Protein AF-A0A8S9SC08-F1 (afdb_monomer_lite)

pLDDT: mean 71.09, std 11.72, range [51.78, 87.94]

Secondary structure (DSSP, 8-state):
---EEEE---T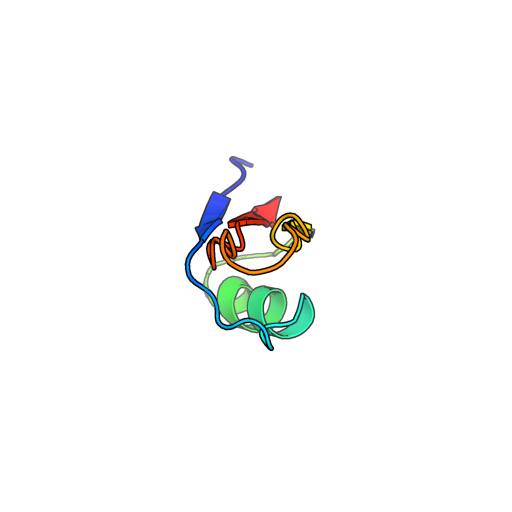T--HHHHHHHHTTTS----EEEEPPP-PPTT------EEEE-

Sequence (53 aa):
MKPVFCGNFEYDAREGDLERLFRKYGRVERVDMKAGKQVPPPLFFPSSSFHVI

Foldseek 3Di:
DDKDKDKDDDLPDDQVNVCVVCVVVHHFPGKAWDRQPPDPPPPRDRIIMMITD

Structure (mmCIF, N/CA/C/O backbone):
data_AF-A0A8S9SC08-F1
#
_entry.id   AF-A0A8S9SC08-F1
#
loop_
_atom_site.group_PDB
_atom_site.id
_atom_site.type_symbol
_atom_site.label_atom_id
_atom_site.label_alt_id
_atom_site.label_comp_id
_atom_site.label_asym_id
_atom_site.label_entity_id
_atom_site.label_seq_id
_atom_site.pdbx_PDB_ins_code
_atom_site.Cartn_x
_atom_site.Cartn_y
_atom_site.Cartn_z
_atom_site.occupancy
_atom_site.B_iso_or_equiv
_atom_site.auth_seq_id
_atom_site.auth_comp_id
_atom_site.auth_asym_id
_atom_site.auth_atom_id
_atom_site.pdbx_PDB_model_num
ATOM 1 N N . MET A 1 1 ? -13.716 5.187 7.813 1.00 62.53 1 MET A N 1
ATOM 2 C CA . MET A 1 1 ? -12.332 5.346 8.305 1.00 62.53 1 MET A CA 1
ATOM 3 C C . MET A 1 1 ? -11.591 6.239 7.319 1.00 62.53 1 MET A C 1
ATOM 5 O O . MET A 1 1 ? -12.092 6.419 6.215 1.00 62.53 1 MET A O 1
ATOM 9 N N . LYS A 1 2 ? -10.506 6.905 7.726 1.00 70.69 2 LYS A N 1
ATOM 10 C CA . LYS A 1 2 ? -9.721 7.731 6.796 1.00 70.69 2 LYS A CA 1
ATOM 11 C C . LYS A 1 2 ? -8.676 6.830 6.154 1.00 70.69 2 LYS A C 1
ATOM 13 O O . LYS A 1 2 ? -7.938 6.208 6.917 1.00 70.69 2 LYS A O 1
ATOM 18 N N . PRO A 1 3 ? -8.604 6.766 4.820 1.00 72.56 3 PRO A N 1
ATOM 19 C CA . PRO A 1 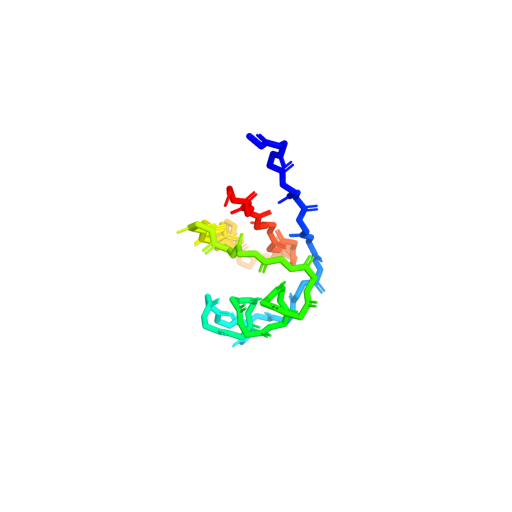3 ? -7.590 5.949 4.207 1.00 72.56 3 PRO A CA 1
ATOM 20 C C . PRO A 1 3 ? -6.198 6.548 4.430 1.00 72.56 3 PRO A C 1
ATOM 22 O O . PRO A 1 3 ? -6.031 7.772 4.479 1.00 72.56 3 PRO A O 1
ATOM 25 N N . VAL A 1 4 ? -5.203 5.679 4.577 1.00 78.50 4 VAL A N 1
ATOM 26 C CA . VAL A 1 4 ? -3.807 6.052 4.818 1.00 78.50 4 VAL A CA 1
ATOM 27 C C . VAL A 1 4 ? -3.001 5.776 3.558 1.00 78.50 4 VAL A C 1
ATOM 29 O O . VAL A 1 4 ? -3.031 4.670 3.024 1.00 78.50 4 VAL A O 1
ATOM 32 N N . PHE A 1 5 ? -2.262 6.783 3.093 1.00 77.25 5 PHE A N 1
ATOM 33 C CA . PHE A 1 5 ? -1.320 6.614 1.994 1.00 77.25 5 PHE A CA 1
ATOM 34 C C . PHE A 1 5 ? 0.092 6.459 2.539 1.00 77.25 5 PHE A C 1
ATOM 36 O O . PHE A 1 5 ? 0.588 7.334 3.250 1.00 77.25 5 PHE A O 1
ATOM 43 N N . CYS A 1 6 ? 0.752 5.362 2.185 1.00 72.94 6 CYS A N 1
ATOM 44 C CA . CYS A 1 6 ? 2.146 5.126 2.541 1.00 72.94 6 CYS A CA 1
ATOM 45 C C . CYS A 1 6 ? 2.950 4.856 1.270 1.00 72.94 6 CYS A C 1
ATOM 47 O O . CYS A 1 6 ? 2.520 4.091 0.412 1.00 72.94 6 CYS A O 1
ATOM 49 N N . GLY A 1 7 ? 4.099 5.509 1.124 1.00 75.19 7 GLY A N 1
ATOM 50 C CA . GLY A 1 7 ? 5.017 5.304 0.002 1.00 75.19 7 GLY A CA 1
ATOM 51 C C . GLY A 1 7 ? 6.392 4.850 0.482 1.00 75.19 7 GLY A C 1
ATOM 52 O O . GLY A 1 7 ? 6.592 4.653 1.677 1.00 75.19 7 GLY A O 1
ATOM 53 N N . ASN A 1 8 ? 7.342 4.736 -0.448 1.00 71.44 8 ASN A N 1
ATOM 54 C CA . ASN A 1 8 ? 8.748 4.417 -0.156 1.00 71.44 8 ASN A CA 1
ATOM 55 C C . ASN A 1 8 ? 8.985 2.998 0.403 1.00 71.44 8 ASN A C 1
ATOM 57 O O . ASN A 1 8 ? 9.922 2.774 1.167 1.00 71.44 8 ASN A O 1
ATOM 61 N N . PHE A 1 9 ? 8.146 2.035 0.023 1.00 70.06 9 PHE A N 1
ATOM 62 C CA . PHE A 1 9 ? 8.443 0.626 0.274 1.00 70.06 9 PHE A CA 1
ATOM 63 C C . PHE A 1 9 ? 9.384 0.077 -0.794 1.00 70.06 9 PHE A C 1
ATOM 65 O O . PHE A 1 9 ? 9.385 0.542 -1.938 1.00 70.06 9 PHE A O 1
ATOM 72 N N . GLU A 1 10 ? 10.166 -0.932 -0.416 1.00 68.75 10 GLU A N 1
ATOM 73 C CA . GLU A 1 10 ? 10.986 -1.686 -1.357 1.00 68.75 10 GLU A CA 1
ATOM 74 C C . GLU A 1 10 ? 10.129 -2.295 -2.469 1.00 68.75 10 GLU A C 1
ATOM 76 O O . GLU A 1 10 ? 8.950 -2.596 -2.285 1.00 68.75 10 GLU A O 1
ATOM 81 N N . TYR A 1 11 ? 10.740 -2.499 -3.637 1.00 68.50 11 TYR A N 1
ATOM 82 C CA . TYR A 1 11 ? 10.070 -3.111 -4.787 1.00 68.50 11 TYR A CA 1
ATOM 83 C C . TYR A 1 11 ? 9.496 -4.499 -4.465 1.00 68.50 11 TYR A C 1
ATOM 85 O O . TYR A 1 11 ? 8.502 -4.919 -5.055 1.00 68.50 11 TYR A O 1
ATOM 93 N N . ASP A 1 12 ? 10.117 -5.202 -3.517 1.00 74.25 12 ASP A N 1
ATOM 94 C CA . ASP A 1 12 ? 9.691 -6.536 -3.117 1.00 74.25 12 ASP A CA 1
ATOM 95 C C . ASP A 1 12 ? 8.634 -6.544 -2.008 1.00 74.25 12 ASP A C 1
ATOM 97 O O . ASP A 1 12 ? 8.118 -7.605 -1.669 1.00 74.25 12 ASP A O 1
ATOM 101 N N . ALA A 1 13 ? 8.254 -5.374 -1.479 1.00 76.56 13 ALA A N 1
ATOM 102 C CA . ALA A 1 13 ? 7.158 -5.289 -0.528 1.00 76.56 13 ALA A CA 1
ATOM 103 C C . ALA A 1 13 ? 5.879 -5.828 -1.173 1.00 76.56 13 ALA A C 1
ATOM 105 O O . ALA A 1 13 ? 5.532 -5.453 -2.296 1.00 76.56 13 ALA A O 1
ATOM 106 N N . ARG A 1 14 ? 5.178 -6.719 -0.472 1.00 80.00 14 ARG A N 1
ATOM 107 C CA . ARG A 1 14 ? 3.897 -7.277 -0.909 1.00 80.00 14 ARG A CA 1
ATOM 108 C C . ARG A 1 14 ? 2.757 -6.735 -0.061 1.00 80.00 14 ARG A C 1
ATOM 110 O O . ARG A 1 14 ? 2.943 -6.263 1.057 1.00 80.00 14 ARG A O 1
ATOM 117 N N . GLU A 1 15 ? 1.549 -6.881 -0.587 1.00 81.44 15 GLU A N 1
ATOM 118 C CA . GLU A 1 15 ? 0.311 -6.484 0.084 1.00 81.44 15 GLU A CA 1
ATOM 119 C C . GLU A 1 15 ? 0.215 -7.099 1.489 1.00 81.44 15 GLU A C 1
ATOM 121 O O . GLU A 1 15 ? -0.079 -6.406 2.462 1.00 81.44 15 GLU A O 1
ATOM 126 N N . GLY A 1 16 ? 0.586 -8.380 1.612 1.00 82.06 16 GLY A N 1
ATOM 127 C CA . GLY A 1 16 ? 0.586 -9.103 2.883 1.00 82.06 16 GLY A CA 1
ATOM 128 C C . GLY A 1 16 ? 1.589 -8.577 3.915 1.00 82.06 16 GLY A C 1
ATOM 129 O O . GLY A 1 16 ? 1.310 -8.652 5.113 1.00 82.06 16 GLY A O 1
ATOM 130 N N . ASP A 1 17 ? 2.722 -8.006 3.491 1.00 85.25 17 ASP A N 1
ATOM 131 C CA . ASP A 1 17 ? 3.687 -7.395 4.415 1.00 85.25 17 ASP A CA 1
ATOM 132 C C . ASP A 1 17 ? 3.113 -6.114 5.024 1.00 85.25 17 ASP A C 1
ATOM 134 O O . ASP A 1 17 ? 3.209 -5.900 6.237 1.00 85.25 17 ASP A O 1
ATOM 138 N N . LEU A 1 18 ? 2.447 -5.295 4.199 1.00 83.44 18 LEU A N 1
ATOM 139 C CA . LEU A 1 18 ? 1.734 -4.106 4.662 1.00 83.44 18 LEU A CA 1
ATOM 140 C C . LEU A 1 18 ? 0.571 -4.481 5.581 1.00 83.44 18 LEU A C 1
ATOM 142 O O . LEU A 1 18 ? 0.464 -3.923 6.672 1.00 83.44 18 LEU A O 1
ATOM 146 N N . GLU A 1 19 ? -0.276 -5.434 5.193 1.00 86.06 19 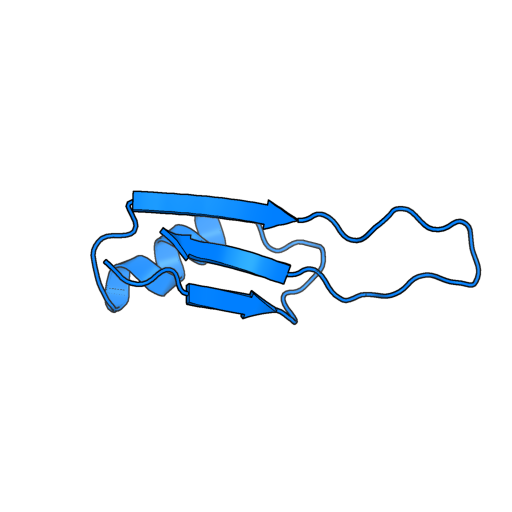GLU A N 1
ATOM 147 C CA . GLU A 1 19 ? -1.407 -5.854 6.025 1.00 86.06 19 GLU A CA 1
ATOM 148 C C . GLU A 1 19 ? -0.923 -6.294 7.414 1.00 86.06 19 GLU A C 1
ATOM 150 O O . GLU A 1 19 ? -1.457 -5.863 8.437 1.00 86.06 19 GLU A O 1
ATOM 155 N N . ARG A 1 20 ? 0.158 -7.080 7.470 1.00 87.94 20 ARG A N 1
ATOM 156 C CA . ARG A 1 20 ? 0.742 -7.564 8.725 1.00 87.94 20 ARG A CA 1
ATOM 157 C C . ARG A 1 20 ? 1.359 -6.442 9.563 1.00 87.94 20 ARG A C 1
ATOM 159 O O . ARG A 1 20 ? 1.210 -6.464 10.786 1.00 87.94 20 ARG A O 1
ATOM 166 N N . LEU A 1 21 ? 2.006 -5.463 8.931 1.00 85.69 21 LEU A N 1
ATOM 167 C CA . LEU A 1 21 ? 2.565 -4.279 9.592 1.00 85.69 21 LEU A CA 1
ATOM 168 C C . LEU A 1 21 ? 1.461 -3.399 10.198 1.00 85.69 21 LEU A C 1
ATOM 170 O O . LEU A 1 21 ? 1.525 -3.032 11.375 1.00 85.69 21 LEU A O 1
ATOM 174 N N . PHE A 1 22 ? 0.426 -3.089 9.414 1.00 84.38 22 PHE A N 1
ATOM 175 C CA . PHE A 1 22 ? -0.664 -2.200 9.819 1.00 84.38 22 PHE A CA 1
ATOM 176 C C . PHE A 1 22 ? -1.667 -2.862 10.764 1.00 84.38 22 PHE A C 1
ATOM 178 O O . PHE A 1 22 ? -2.281 -2.166 11.573 1.00 84.38 22 PHE A O 1
ATOM 185 N N . ARG A 1 23 ? -1.752 -4.198 10.780 1.00 84.25 23 ARG A N 1
ATOM 186 C CA . ARG A 1 23 ? -2.577 -4.955 11.735 1.00 84.25 23 ARG A CA 1
ATOM 187 C C . ARG A 1 23 ? -2.249 -4.652 13.201 1.00 84.25 23 ARG A C 1
ATOM 189 O O . ARG A 1 23 ? -3.119 -4.782 14.058 1.00 84.25 23 ARG A O 1
ATOM 196 N N . LYS A 1 24 ? -1.017 -4.226 13.507 1.00 86.06 24 LYS A N 1
ATOM 197 C CA . LYS A 1 24 ? -0.625 -3.783 14.858 1.00 86.06 24 LYS A CA 1
ATOM 198 C C . LYS A 1 24 ? -1.311 -2.475 15.276 1.00 86.06 24 LYS A C 1
ATOM 200 O O . LYS A 1 24 ? -1.505 -2.246 16.466 1.00 86.06 24 LYS A O 1
ATOM 205 N N . TYR A 1 25 ? -1.654 -1.623 14.314 1.00 84.81 25 TYR A N 1
ATOM 206 C C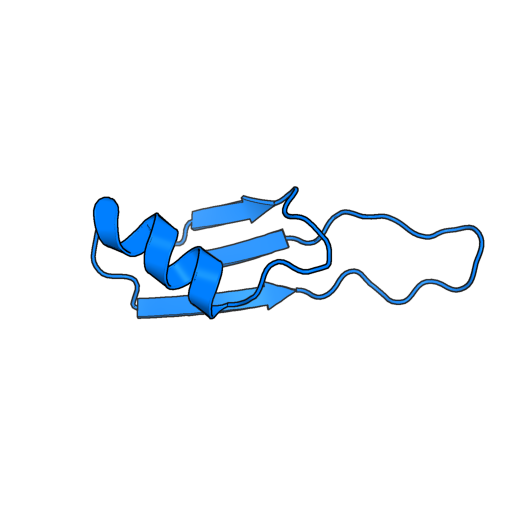A . TYR A 1 25 ? -2.224 -0.295 14.545 1.00 84.81 25 TYR A CA 1
ATOM 207 C C . TYR A 1 25 ? -3.751 -0.270 14.422 1.00 84.81 25 TYR A C 1
ATOM 209 O O . TYR A 1 25 ? -4.389 0.646 14.935 1.00 84.81 25 TYR A O 1
ATOM 217 N N . GLY A 1 26 ? -4.351 -1.271 13.777 1.00 85.31 26 GLY A N 1
ATOM 218 C CA . GLY A 1 26 ? -5.797 -1.382 13.636 1.00 85.31 26 GLY A CA 1
ATOM 219 C C . GLY A 1 26 ? -6.207 -2.473 12.655 1.00 85.31 26 GLY A C 1
ATOM 220 O O . GLY A 1 26 ? -5.372 -3.174 12.087 1.00 85.31 26 GLY A O 1
ATOM 221 N N . ARG A 1 27 ? -7.517 -2.627 12.452 1.00 83.81 27 ARG A N 1
ATOM 222 C CA . ARG A 1 27 ? -8.047 -3.516 11.415 1.00 83.81 27 ARG A CA 1
ATOM 223 C C . ARG A 1 27 ? -7.763 -2.896 10.046 1.00 83.81 27 ARG A C 1
ATOM 225 O O . ARG A 1 27 ? -8.248 -1.806 9.772 1.00 83.81 27 ARG A O 1
ATOM 232 N N . VAL A 1 28 ? -6.999 -3.604 9.222 1.00 85.06 28 VAL A N 1
ATOM 233 C CA . VAL A 1 28 ? -6.782 -3.272 7.810 1.00 85.06 28 VAL A CA 1
ATOM 234 C C . VAL A 1 28 ? -7.965 -3.830 7.029 1.00 85.06 28 VAL A C 1
ATOM 236 O O . VAL A 1 28 ? -8.246 -5.024 7.148 1.00 85.06 28 VAL A O 1
ATOM 239 N N . GLU A 1 29 ? -8.711 -2.992 6.308 1.00 85.25 29 GLU A N 1
ATOM 240 C CA . GLU A 1 29 ? -9.846 -3.472 5.521 1.00 85.25 29 GLU A CA 1
ATOM 241 C C . GLU A 1 29 ? -9.371 -3.968 4.158 1.00 85.25 29 GLU A C 1
ATOM 243 O O . GLU A 1 29 ? -9.742 -5.071 3.749 1.00 85.25 29 GLU A O 1
ATOM 248 N N . ARG A 1 30 ? -8.532 -3.172 3.480 1.00 80.12 30 ARG A N 1
ATOM 249 C CA . ARG A 1 30 ? -7.904 -3.487 2.186 1.00 80.12 30 ARG A CA 1
ATOM 250 C C . ARG A 1 30 ? -6.589 -2.725 2.012 1.00 80.12 30 ARG A C 1
ATOM 252 O O . ARG A 1 30 ? -6.438 -1.628 2.551 1.00 80.12 30 ARG A O 1
ATOM 259 N N . VAL A 1 31 ? -5.665 -3.283 1.230 1.00 81.38 31 VAL A N 1
ATOM 260 C CA . VAL A 1 31 ? -4.405 -2.631 0.848 1.00 81.38 31 VAL A CA 1
ATOM 261 C C . VAL A 1 31 ? -4.323 -2.577 -0.674 1.00 81.38 31 VAL A C 1
ATOM 263 O O . VAL A 1 31 ? -4.143 -3.590 -1.334 1.00 81.38 31 VAL A O 1
ATOM 266 N N . ASP A 1 32 ? -4.412 -1.384 -1.248 1.00 80.38 32 ASP A N 1
ATOM 267 C CA . ASP A 1 32 ? -4.234 -1.192 -2.683 1.00 80.38 32 ASP A CA 1
ATOM 268 C C . ASP A 1 32 ? -2.779 -0.848 -3.007 1.00 80.38 32 ASP A C 1
ATOM 270 O O . ASP A 1 32 ? -2.222 0.155 -2.539 1.00 80.38 32 ASP A O 1
ATOM 274 N N . MET A 1 33 ? -2.174 -1.673 -3.863 1.00 75.38 33 MET A N 1
ATOM 275 C CA . MET A 1 33 ? -0.804 -1.519 -4.338 1.00 75.38 33 MET A CA 1
ATOM 276 C C . MET A 1 33 ? -0.714 -0.829 -5.691 1.00 75.38 33 MET A C 1
ATOM 278 O O . MET A 1 33 ? -1.074 -1.395 -6.722 1.00 75.38 33 MET A O 1
ATOM 282 N N . LYS A 1 34 ? -0.133 0.379 -5.720 1.00 70.75 34 LYS A N 1
ATOM 283 C CA . LYS A 1 34 ? 0.272 0.998 -6.981 1.00 70.75 34 LYS A CA 1
ATOM 284 C C . LYS A 1 34 ? 1.694 0.564 -7.310 1.00 70.75 34 LYS A C 1
ATOM 286 O O . LYS A 1 34 ? 2.661 1.126 -6.796 1.00 70.75 34 LYS A O 1
ATO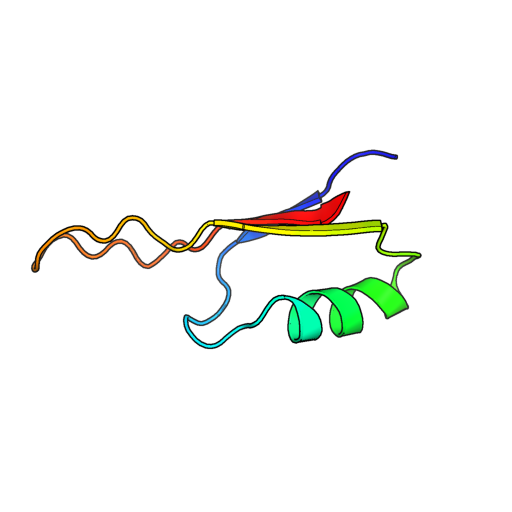M 291 N N . ALA A 1 35 ? 1.812 -0.429 -8.189 1.00 65.75 35 ALA A N 1
ATOM 292 C CA . ALA A 1 35 ? 3.083 -0.740 -8.827 1.00 65.75 35 ALA A CA 1
ATOM 293 C C . ALA A 1 35 ? 3.595 0.527 -9.528 1.00 65.75 35 ALA A C 1
ATOM 295 O O . ALA A 1 35 ? 2.839 1.184 -10.257 1.00 65.75 35 ALA A O 1
ATOM 296 N N . GLY A 1 36 ? 4.851 0.902 -9.264 1.00 64.12 36 GLY A N 1
ATOM 297 C CA . GLY A 1 36 ? 5.491 2.029 -9.937 1.00 64.12 36 GLY A CA 1
ATOM 298 C C . GLY A 1 36 ? 5.263 1.924 -11.444 1.00 64.12 36 GLY A C 1
ATOM 299 O O . GLY A 1 36 ? 5.314 0.827 -12.005 1.00 64.12 36 GLY A O 1
ATOM 300 N N . LYS A 1 37 ? 4.932 3.048 -12.095 1.00 57.59 37 LYS A N 1
ATOM 301 C CA . LYS A 1 37 ? 4.729 3.070 -13.549 1.00 57.59 37 LYS A CA 1
ATOM 302 C C . LYS A 1 37 ? 5.956 2.418 -14.180 1.00 57.59 37 LYS A C 1
ATOM 304 O O . LYS A 1 37 ? 7.062 2.907 -13.963 1.00 57.59 37 LYS A O 1
ATOM 309 N N . GLN A 1 38 ? 5.758 1.332 -14.928 1.00 53.66 38 GLN A N 1
ATOM 310 C CA . GLN A 1 38 ? 6.795 0.772 -15.788 1.00 53.66 38 GLN A CA 1
ATOM 311 C C . GLN A 1 38 ? 7.129 1.841 -16.824 1.00 53.66 38 GLN A C 1
ATOM 313 O O . GLN A 1 38 ? 6.475 1.979 -17.853 1.00 53.66 38 GLN A O 1
ATOM 318 N N . VAL A 1 39 ? 8.079 2.689 -16.476 1.00 56.78 39 VAL A N 1
ATOM 319 C CA . VAL A 1 39 ? 8.676 3.656 -17.374 1.00 56.78 39 VAL A CA 1
ATOM 320 C C . VAL A 1 39 ? 9.898 2.967 -17.966 1.00 56.78 39 VAL A C 1
ATOM 322 O O . VAL A 1 39 ? 10.650 2.323 -17.227 1.00 56.78 39 VAL A O 1
ATOM 325 N N . PRO A 1 40 ? 10.077 3.027 -19.292 1.00 55.91 40 PRO A N 1
ATOM 326 C CA . PRO A 1 40 ? 11.236 2.425 -19.923 1.00 55.91 40 PRO A CA 1
ATOM 327 C C . PRO A 1 40 ? 12.518 3.017 -19.309 1.00 55.91 40 PRO A C 1
ATOM 329 O O . PRO A 1 40 ? 12.523 4.189 -18.901 1.00 55.91 40 PRO A O 1
ATOM 332 N N . PRO A 1 41 ? 13.610 2.237 -19.231 1.00 56.78 41 PRO A N 1
ATOM 333 C CA . PRO A 1 41 ? 14.920 2.782 -18.883 1.00 56.78 41 PRO A CA 1
ATOM 334 C C . PRO A 1 41 ? 15.191 4.031 -19.744 1.00 56.78 41 PRO A C 1
ATOM 336 O O . PRO A 1 41 ? 14.926 3.971 -20.948 1.00 56.78 41 PRO A O 1
ATOM 339 N N . PRO A 1 42 ? 15.660 5.170 -19.190 1.00 60.56 42 PRO A N 1
ATOM 340 C CA . PRO A 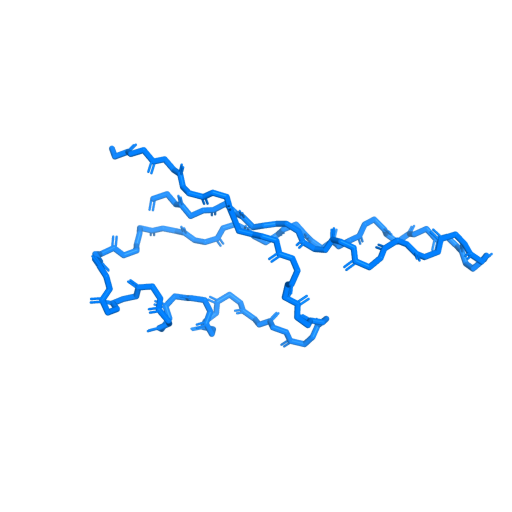1 42 ? 16.295 5.382 -17.882 1.00 60.56 42 PRO A CA 1
ATOM 341 C C . PRO A 1 42 ? 15.407 6.077 -16.827 1.00 60.56 42 PRO A C 1
ATOM 343 O O . PRO A 1 42 ? 15.902 6.464 -15.774 1.00 60.56 42 PRO A O 1
ATOM 346 N N . LEU A 1 43 ? 14.111 6.279 -17.085 1.00 60.00 43 LEU A N 1
ATOM 347 C CA . LEU A 1 43 ? 13.256 7.148 -16.261 1.00 60.00 43 LEU A CA 1
ATOM 348 C C . LEU A 1 43 ? 12.668 6.464 -15.020 1.00 60.00 43 LEU A C 1
ATOM 350 O O . LEU A 1 43 ? 11.714 6.987 -14.456 1.00 60.00 43 LEU A O 1
ATOM 354 N N . PHE A 1 44 ? 13.189 5.304 -14.605 1.00 53.53 44 PHE A N 1
ATOM 355 C CA . PHE A 1 44 ? 12.641 4.516 -13.497 1.00 53.53 44 PHE A CA 1
ATOM 356 C C . PHE A 1 44 ? 12.505 5.359 -12.222 1.00 53.53 44 PHE A C 1
ATOM 358 O O . PHE A 1 44 ? 13.490 5.678 -11.561 1.00 53.53 44 PHE A O 1
ATOM 365 N N . PHE A 1 45 ? 11.264 5.718 -11.882 1.00 54.22 45 PHE A N 1
ATOM 366 C CA . PHE A 1 45 ? 10.929 6.409 -10.643 1.00 54.22 45 PHE A CA 1
ATOM 367 C C . PHE A 1 45 ? 10.532 5.360 -9.594 1.00 54.22 45 PHE A C 1
ATOM 369 O O . PHE A 1 45 ? 9.471 4.749 -9.736 1.00 54.22 45 PHE A O 1
ATOM 376 N N . PRO A 1 46 ? 11.325 5.156 -8.526 1.00 54.25 46 PRO A N 1
ATOM 377 C CA . PRO A 1 46 ? 11.115 4.067 -7.568 1.00 54.25 46 PRO A CA 1
ATOM 378 C C . PRO A 1 46 ? 9.964 4.299 -6.566 1.00 54.25 46 PRO A C 1
ATOM 380 O O . PRO A 1 46 ? 9.894 3.620 -5.549 1.00 54.25 46 PRO A O 1
ATOM 383 N N . SER A 1 47 ? 9.047 5.242 -6.799 1.00 52.38 47 SER A N 1
ATOM 384 C CA . SER A 1 47 ? 8.016 5.566 -5.803 1.00 52.38 47 SER A CA 1
ATOM 385 C C . SER A 1 47 ? 6.757 4.710 -5.972 1.00 52.38 47 SER A C 1
ATOM 387 O O . SER A 1 47 ? 5.789 5.098 -6.631 1.00 52.38 47 SER A O 1
ATOM 389 N N . SER A 1 48 ? 6.772 3.529 -5.359 1.00 57.56 48 SER A N 1
ATOM 390 C CA . SER A 1 48 ? 5.577 2.729 -5.078 1.00 57.56 48 SER A CA 1
ATOM 391 C C . SER A 1 48 ? 4.775 3.428 -3.973 1.00 57.56 48 SER A C 1
ATOM 393 O O . SER A 1 48 ? 5.313 3.703 -2.899 1.00 57.56 48 SER A O 1
ATOM 395 N N . SER A 1 49 ? 3.510 3.757 -4.229 1.00 58.28 49 SER A N 1
ATOM 396 C CA . SER A 1 49 ? 2.598 4.361 -3.243 1.00 58.28 49 SER A CA 1
ATOM 397 C C . SER A 1 49 ? 1.396 3.442 -3.025 1.00 58.28 49 SER A C 1
ATOM 399 O O . SER A 1 49 ? 0.863 2.892 -3.985 1.00 58.28 49 SER A O 1
ATOM 401 N N . PHE A 1 50 ? 0.961 3.293 -1.779 1.00 61.19 50 PHE A N 1
ATOM 402 C CA . PHE A 1 50 ? -0.067 2.346 -1.344 1.00 61.19 50 PHE A CA 1
ATOM 403 C C . PHE A 1 50 ? -1.216 3.074 -0.664 1.00 61.19 50 PHE A C 1
ATOM 405 O O . PHE A 1 50 ? -0.994 4.125 -0.062 1.00 61.19 50 PHE A O 1
ATOM 412 N N . HIS A 1 51 ? -2.424 2.525 -0.754 1.00 51.78 51 HIS A N 1
ATOM 413 C CA . HIS A 1 51 ? -3.637 3.079 -0.154 1.00 51.78 51 HIS A CA 1
ATOM 414 C C . HIS A 1 51 ? -4.252 2.025 0.771 1.00 51.78 51 HIS A C 1
ATOM 416 O O . HIS A 1 51 ? -4.584 0.929 0.334 1.00 51.78 51 HIS A O 1
ATOM 422 N N . VAL A 1 52 ? -4.340 2.332 2.061 1.00 57.91 52 VAL A N 1
ATOM 423 C CA . VAL A 1 52 ? -4.913 1.449 3.083 1.00 57.91 52 VAL A CA 1
ATOM 424 C C . VAL A 1 52 ? -6.287 1.993 3.447 1.00 57.91 52 VAL A C 1
ATOM 426 O O . VAL A 1 52 ? -6.374 3.166 3.816 1.00 57.91 52 VAL A O 1
ATOM 429 N N . ILE A 1 53 ? -7.335 1.177 3.323 1.00 57.62 53 ILE A N 1
ATOM 430 C CA . ILE A 1 53 ? -8.736 1.558 3.587 1.00 57.62 53 ILE A CA 1
ATOM 431 C C . ILE A 1 53 ? -9.210 0.979 4.921 1.00 57.62 53 ILE A C 1
ATOM 433 O O . ILE A 1 53 ? -8.830 -0.182 5.220 1.00 57.62 53 ILE A O 1
#

InterPro domains:
  IPR000504 RNA recognition motif domain [PF00076] (4-35)
  IPR012677 Nucleotide-binding alpha-beta plait domain superfamily [G3DSA:3.30.70.330] (1-50)
  IPR035979 RNA-binding domain superfamily [SSF54928] (4-36)

Organism: Brassica cretica (NCBI:txid69181)

Radius of gyration: 12.3 Å; chains: 1; bounding box: 29×17×35 Å